Protein AF-A0A1Z8TLI6-F1 (afdb_monomer_lite)

Structure (mmCIF, N/CA/C/O backbone):
data_AF-A0A1Z8TLI6-F1
#
_entry.id   AF-A0A1Z8TLI6-F1
#
loop_
_atom_site.group_PDB
_atom_site.id
_atom_site.type_symbol
_atom_site.label_atom_id
_atom_site.label_alt_id
_atom_site.label_comp_id
_atom_site.label_asym_id
_atom_site.label_entity_id
_atom_site.label_seq_id
_atom_site.pdbx_PDB_ins_code
_atom_site.Cartn_x
_atom_site.Cartn_y
_atom_site.Cartn_z
_atom_site.occupancy
_atom_site.B_iso_or_equiv
_atom_site.auth_seq_id
_atom_site.auth_comp_id
_atom_site.auth_asym_id
_atom_site.auth_atom_id
_atom_site.pdbx_PDB_model_num
ATOM 1 N N . M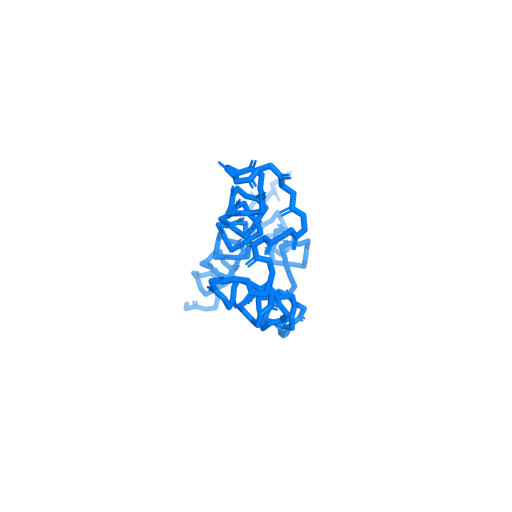ET A 1 1 ? 9.283 -14.551 -16.071 1.00 67.06 1 MET A N 1
ATOM 2 C CA . MET A 1 1 ? 8.505 -14.662 -14.813 1.00 67.06 1 MET A CA 1
ATOM 3 C C . MET A 1 1 ? 8.695 -13.458 -13.883 1.00 67.06 1 MET A C 1
ATOM 5 O O . MET A 1 1 ? 7.712 -12.800 -13.576 1.00 67.06 1 MET A O 1
ATOM 9 N N . LEU A 1 2 ? 9.931 -13.099 -13.500 1.00 80.75 2 LEU A N 1
ATOM 10 C CA . LEU A 1 2 ? 10.211 -11.999 -12.550 1.00 80.75 2 LEU A CA 1
ATOM 11 C C . LEU A 1 2 ? 9.697 -10.612 -12.983 1.00 80.75 2 LEU A C 1
ATOM 13 O O . LEU A 1 2 ? 9.268 -9.826 -12.144 1.00 80.75 2 LEU A O 1
ATOM 17 N N . ARG A 1 3 ? 9.686 -10.328 -14.291 1.00 82.19 3 ARG A N 1
ATOM 18 C CA . ARG A 1 3 ? 9.201 -9.051 -14.836 1.00 82.19 3 ARG A CA 1
ATOM 19 C C . ARG A 1 3 ? 7.709 -8.831 -14.576 1.00 82.19 3 ARG A C 1
ATOM 21 O O . ARG A 1 3 ? 7.324 -7.791 -14.060 1.00 82.19 3 ARG A O 1
ATOM 28 N N . LEU A 1 4 ? 6.897 -9.849 -14.865 1.00 86.56 4 LEU A N 1
ATOM 29 C CA . LEU A 1 4 ? 5.451 -9.814 -14.639 1.00 86.56 4 LEU A CA 1
ATOM 30 C C . LEU A 1 4 ? 5.137 -9.659 -13.145 1.00 86.56 4 LEU A C 1
ATOM 32 O O . LEU A 1 4 ? 4.295 -8.849 -12.780 1.00 86.56 4 LEU A O 1
ATO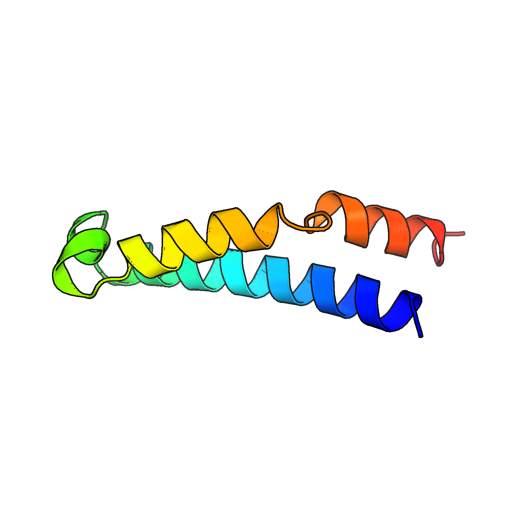M 36 N N . LEU A 1 5 ? 5.876 -10.369 -12.284 1.00 89.38 5 LEU A N 1
ATOM 37 C CA . LEU A 1 5 ? 5.751 -10.242 -10.830 1.00 89.38 5 LEU A CA 1
ATOM 38 C C . LEU A 1 5 ? 6.068 -8.820 -10.345 1.00 89.38 5 LEU A C 1
ATOM 40 O O . LEU A 1 5 ? 5.342 -8.292 -9.509 1.00 89.38 5 LEU A O 1
ATOM 44 N N . SER A 1 6 ? 7.110 -8.182 -10.890 1.00 88.81 6 SER A N 1
ATOM 45 C CA . SER A 1 6 ? 7.467 -6.800 -10.547 1.00 88.81 6 SER A CA 1
ATOM 46 C C . SER A 1 6 ? 6.373 -5.810 -10.957 1.00 88.81 6 SER A C 1
ATOM 48 O O . SER A 1 6 ? 5.971 -4.979 -10.148 1.00 88.81 6 SER A O 1
ATOM 50 N N . THR A 1 7 ? 5.845 -5.922 -12.179 1.00 89.56 7 THR A N 1
ATOM 51 C CA . THR A 1 7 ? 4.753 -5.055 -12.657 1.00 89.56 7 THR A CA 1
ATOM 52 C C . THR A 1 7 ? 3.473 -5.259 -11.846 1.00 89.56 7 THR A C 1
ATOM 54 O O . THR A 1 7 ? 2.858 -4.290 -11.412 1.00 89.56 7 THR A O 1
ATOM 57 N N . VAL A 1 8 ? 3.097 -6.512 -11.567 1.00 92.06 8 VAL A N 1
ATOM 58 C CA . VAL A 1 8 ? 1.926 -6.828 -10.733 1.00 92.06 8 VAL A CA 1
ATOM 59 C C . VAL A 1 8 ? 2.087 -6.249 -9.328 1.00 92.06 8 VAL A C 1
ATOM 61 O O . VAL A 1 8 ? 1.155 -5.640 -8.810 1.00 92.06 8 VAL A O 1
ATOM 64 N N . LYS A 1 9 ? 3.272 -6.377 -8.721 1.00 92.38 9 LYS A N 1
ATOM 65 C CA . LYS A 1 9 ? 3.556 -5.814 -7.396 1.00 92.38 9 LYS A CA 1
ATOM 66 C C . LYS A 1 9 ? 3.458 -4.286 -7.389 1.00 92.38 9 LYS A C 1
ATOM 68 O O . LYS A 1 9 ? 2.872 -3.745 -6.456 1.00 92.38 9 LYS A O 1
ATOM 73 N N . ALA A 1 10 ? 3.964 -3.601 -8.416 1.00 91.88 10 ALA A N 1
ATOM 74 C CA . ALA A 1 10 ? 3.818 -2.150 -8.549 1.00 91.88 10 ALA A CA 1
ATOM 75 C C . ALA A 1 10 ? 2.339 -1.728 -8.617 1.00 91.88 10 ALA A C 1
ATOM 77 O O . ALA A 1 10 ? 1.913 -0.884 -7.831 1.00 91.88 10 ALA A O 1
ATOM 78 N N . ASN A 1 11 ? 1.545 -2.375 -9.474 1.00 91.38 11 ASN A N 1
ATOM 79 C CA . ASN A 1 11 ? 0.123 -2.057 -9.633 1.00 91.38 11 ASN A CA 1
ATOM 80 C C . ASN A 1 11 ? -0.682 -2.355 -8.360 1.00 91.38 11 ASN A C 1
ATOM 82 O O . ASN A 1 11 ? -1.518 -1.556 -7.947 1.00 91.38 11 ASN A O 1
ATOM 86 N N . LEU A 1 12 ? -0.423 -3.489 -7.701 1.00 93.00 12 LEU A N 1
ATOM 87 C CA . LEU A 1 12 ? -1.095 -3.832 -6.446 1.00 93.00 12 LEU A CA 1
ATOM 88 C 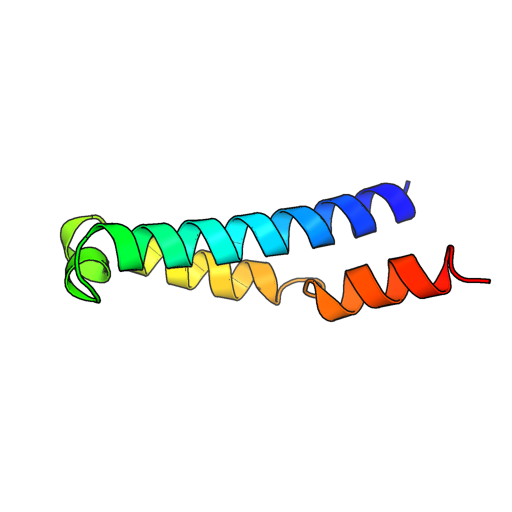C . LEU A 1 12 ? -0.777 -2.829 -5.337 1.00 93.00 12 LEU A C 1
ATOM 90 O O . LEU A 1 12 ? -1.664 -2.503 -4.549 1.00 93.00 12 LEU A O 1
ATOM 94 N N . CYS A 1 13 ? 0.461 -2.331 -5.274 1.00 93.19 13 CYS A N 1
ATOM 95 C CA . CYS A 1 13 ? 0.824 -1.289 -4.323 1.00 93.19 13 CYS A CA 1
ATOM 96 C C . CYS A 1 13 ? 0.024 0.003 -4.571 1.00 93.19 13 CYS A C 1
ATOM 98 O O . CYS A 1 13 ? -0.515 0.565 -3.622 1.00 93.19 13 CYS A O 1
ATOM 100 N N . GLU A 1 14 ? -0.144 0.411 -5.830 1.00 92.88 14 GLU A N 1
ATOM 101 C CA . GLU A 1 14 ? -0.967 1.572 -6.199 1.00 92.88 14 GLU A CA 1
ATOM 102 C C . GLU A 1 14 ? -2.423 1.424 -5.760 1.00 92.88 14 GLU A C 1
ATOM 104 O O . GLU A 1 14 ? -2.970 2.266 -5.050 1.00 92.88 14 GLU A O 1
ATOM 109 N N . VAL A 1 15 ? -3.045 0.308 -6.151 1.00 93.94 15 VAL A N 1
ATOM 110 C CA . VAL A 1 15 ? -4.457 0.031 -5.874 1.00 93.94 15 VAL A CA 1
ATOM 111 C C . VAL A 1 15 ? -4.700 -0.034 -4.371 1.00 93.94 15 VAL A C 1
ATOM 113 O O . VAL A 1 15 ? -5.701 0.483 -3.880 1.00 93.94 15 VAL A O 1
ATOM 116 N N . THR A 1 16 ? -3.772 -0.631 -3.625 1.00 93.62 16 THR A N 1
ATOM 117 C CA . THR A 1 16 ? -3.861 -0.728 -2.165 1.00 93.62 16 THR A CA 1
ATOM 118 C C . THR A 1 16 ? -3.798 0.653 -1.508 1.00 93.62 16 THR A C 1
ATOM 120 O O . THR A 1 16 ? -4.586 0.944 -0.605 1.00 93.62 16 THR A O 1
ATOM 123 N N . GLU A 1 17 ? -2.896 1.528 -1.956 1.00 92.12 17 GLU A N 1
ATOM 124 C CA . GLU A 1 17 ? -2.785 2.892 -1.428 1.00 92.12 17 GLU A CA 1
ATOM 125 C C . GLU A 1 17 ? -4.022 3.732 -1.770 1.00 92.12 17 GLU A C 1
ATOM 127 O O . GLU A 1 17 ? -4.624 4.339 -0.883 1.00 92.12 17 GLU A O 1
ATOM 132 N N . LEU A 1 18 ? -4.483 3.690 -3.021 1.00 93.50 18 LEU A N 1
ATOM 133 C CA . LEU A 1 18 ? -5.693 4.394 -3.447 1.00 93.50 18 LEU A CA 1
ATOM 134 C C . LEU A 1 18 ? -6.940 3.895 -2.709 1.00 93.50 18 LEU A C 1
ATOM 136 O O . LEU A 1 18 ? -7.727 4.702 -2.216 1.00 93.50 18 LEU A O 1
ATOM 140 N N . SER A 1 19 ? -7.112 2.578 -2.581 1.00 90.94 19 SER A N 1
ATOM 141 C CA . SER A 1 19 ? -8.280 1.985 -1.926 1.00 90.94 19 SER A CA 1
ATOM 142 C C . SER A 1 19 ? -8.339 2.322 -0.439 1.00 90.94 19 SER A C 1
ATOM 144 O O . SER A 1 19 ? -9.421 2.597 0.079 1.00 90.94 19 SER A O 1
ATOM 146 N N . THR A 1 20 ? -7.203 2.301 0.262 1.00 89.38 20 THR A N 1
ATOM 147 C CA . THR A 1 20 ? -7.165 2.624 1.697 1.00 89.38 20 THR A CA 1
ATOM 148 C C . THR A 1 20 ? -7.394 4.113 1.944 1.00 89.38 20 THR A C 1
ATOM 150 O O . THR A 1 20 ? -8.159 4.473 2.839 1.00 89.38 20 THR A O 1
ATOM 153 N N . ASN A 1 21 ? -6.839 4.984 1.098 1.00 88.56 21 ASN A N 1
ATOM 154 C CA . ASN A 1 21 ? -7.084 6.425 1.167 1.00 88.56 21 ASN A CA 1
ATOM 155 C C . ASN A 1 21 ? -8.540 6.778 0.829 1.00 88.56 21 ASN A C 1
ATOM 157 O O . ASN A 1 21 ? -9.156 7.583 1.528 1.00 88.56 21 ASN A O 1
ATOM 161 N N . ALA A 1 22 ? -9.128 6.136 -0.184 1.00 88.44 22 ALA A N 1
ATOM 162 C CA . ALA A 1 22 ? -10.536 6.308 -0.530 1.00 88.44 22 ALA A CA 1
ATOM 163 C C . ALA A 1 22 ? -11.467 5.826 0.593 1.00 88.44 22 ALA A C 1
ATOM 165 O O . ALA A 1 22 ? -12.448 6.504 0.899 1.00 88.44 22 ALA A O 1
ATOM 166 N N . ALA A 1 23 ? -11.144 4.708 1.251 1.00 84.31 23 ALA A N 1
ATOM 167 C CA . ALA A 1 23 ? -11.901 4.205 2.398 1.00 84.31 23 ALA A CA 1
ATOM 168 C C . ALA A 1 23 ? -11.877 5.178 3.591 1.00 84.31 23 ALA A C 1
ATOM 170 O O . ALA A 1 23 ? -12.882 5.338 4.278 1.00 84.31 23 ALA A O 1
ATOM 171 N N . ILE A 1 24 ? -10.762 5.876 3.821 1.00 83.50 24 ILE A N 1
ATOM 172 C CA . ILE A 1 24 ? -10.677 6.927 4.848 1.00 83.50 24 ILE A CA 1
ATOM 173 C C . ILE A 1 24 ? -11.474 8.170 4.420 1.00 83.50 24 ILE A C 1
ATOM 175 O O . ILE A 1 24 ? -12.188 8.769 5.226 1.00 83.50 24 ILE A O 1
ATOM 179 N N . HIS A 1 25 ? -11.372 8.562 3.148 1.00 83.31 25 HIS A N 1
ATOM 180 C CA . HIS A 1 25 ? -11.966 9.799 2.644 1.00 83.31 25 HIS A CA 1
ATOM 181 C C . HIS A 1 25 ? -13.494 9.725 2.490 1.00 83.31 25 HIS A C 1
ATOM 183 O O . HIS A 1 25 ? -14.190 10.681 2.828 1.00 83.31 25 HIS A O 1
ATOM 189 N N . ARG A 1 26 ? -14.043 8.589 2.031 1.00 77.19 26 ARG A N 1
ATOM 190 C CA . ARG A 1 26 ? -15.481 8.402 1.735 1.00 77.19 26 ARG A CA 1
ATOM 191 C C . ARG A 1 26 ? -16.401 8.558 2.951 1.00 77.19 26 ARG A C 1
ATOM 193 O O . ARG A 1 26 ? -17.609 8.692 2.795 1.00 77.19 26 ARG A O 1
ATOM 200 N N . HIS A 1 27 ? -15.834 8.567 4.145 1.00 72.25 27 HIS A N 1
ATOM 201 C CA . HIS A 1 27 ? -16.572 8.553 5.398 1.00 72.25 27 HIS A CA 1
ATOM 202 C C . HIS A 1 27 ? -16.156 9.690 6.345 1.00 72.25 27 HIS A C 1
ATOM 204 O O . HIS A 1 27 ? -16.269 9.575 7.564 1.00 72.25 27 HIS A O 1
ATOM 210 N N . SER A 1 28 ? -15.666 10.799 5.785 1.00 67.31 28 SER A N 1
ATOM 211 C CA . SER A 1 28 ? -15.382 12.030 6.533 1.00 67.31 28 SER A CA 1
ATOM 212 C C . SER A 1 28 ? -14.326 11.886 7.647 1.00 67.31 28 SER A C 1
ATOM 214 O O . SER A 1 28 ? -14.413 12.559 8.672 1.00 67.31 28 SER A O 1
ATOM 216 N N . GLY A 1 29 ? -13.287 11.062 7.447 1.00 67.38 29 GLY A N 1
ATOM 217 C CA . GLY A 1 29 ? -12.037 11.136 8.220 1.00 67.38 29 GLY A CA 1
ATOM 218 C C . GLY A 1 29 ? -11.700 9.923 9.097 1.00 67.38 29 GLY A C 1
ATOM 219 O O . GLY A 1 29 ? -12.194 8.815 8.899 1.00 67.38 29 GLY A O 1
ATOM 220 N N . LEU A 1 30 ? -10.812 10.141 10.083 1.00 67.31 30 LEU A N 1
ATOM 221 C CA . LEU A 1 30 ? -10.215 9.110 10.957 1.00 67.31 30 LEU A CA 1
ATOM 222 C C . LEU A 1 30 ? -11.233 8.223 11.694 1.00 67.31 30 LEU A C 1
ATOM 224 O O . LEU A 1 30 ? -10.862 7.143 12.151 1.00 67.31 30 LEU A O 1
ATOM 228 N N . LYS A 1 31 ? -12.494 8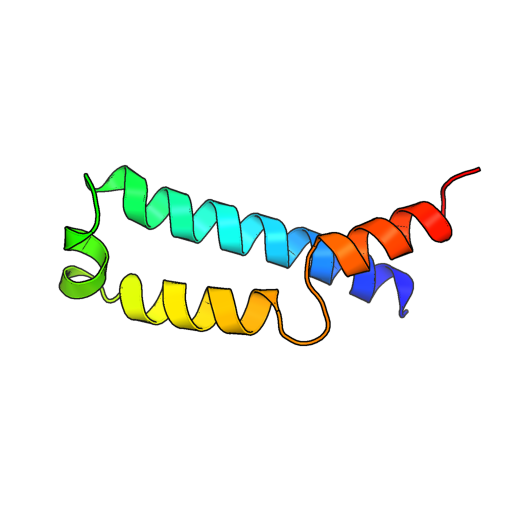.653 11.809 1.00 66.19 31 LYS A N 1
ATOM 229 C CA . LYS A 1 31 ? -13.557 7.935 12.526 1.00 66.19 31 LYS A CA 1
ATOM 230 C C . LYS A 1 31 ? -13.760 6.504 11.999 1.00 66.19 31 LYS A C 1
ATOM 232 O O . LYS A 1 31 ? -13.983 5.584 12.782 1.00 66.19 31 LYS A O 1
ATOM 237 N N . MET A 1 32 ? -13.531 6.281 10.702 1.00 71.75 32 MET A N 1
ATOM 238 C CA . MET A 1 32 ? -13.593 4.944 10.094 1.00 71.75 32 MET A CA 1
ATOM 239 C C . MET A 1 32 ? -12.497 3.983 10.511 1.00 71.75 32 MET A C 1
ATOM 241 O O . MET A 1 32 ? -12.656 2.776 10.343 1.00 71.75 32 MET A O 1
ATOM 245 N N . LEU A 1 33 ? -11.370 4.489 11.012 1.00 71.75 33 LEU A N 1
ATOM 246 C CA . LEU A 1 33 ? -10.249 3.629 11.370 1.00 71.75 33 LEU A CA 1
ATOM 247 C C . LEU A 1 33 ? -10.609 2.684 12.522 1.00 71.75 33 LEU A C 1
ATOM 249 O O . LEU A 1 33 ? -9.970 1.642 12.652 1.00 71.75 33 LEU A O 1
ATOM 253 N N . VAL A 1 34 ? -11.620 3.049 13.317 1.00 70.31 34 VAL A N 1
ATOM 254 C CA . VAL A 1 34 ? -12.115 2.282 14.462 1.00 70.31 34 VAL A CA 1
ATOM 255 C C . VAL A 1 34 ? -13.489 1.675 14.178 1.00 70.31 34 VAL A C 1
ATOM 257 O O . VAL A 1 34 ? -13.685 0.504 14.462 1.00 70.31 34 VAL A O 1
ATOM 260 N N . GLU A 1 35 ? -14.432 2.426 13.596 1.00 75.06 35 GLU A N 1
ATOM 261 C CA . GLU A 1 35 ? -15.827 1.958 13.464 1.00 75.06 35 GLU A CA 1
ATOM 262 C C . GLU A 1 35 ? -16.019 0.777 12.497 1.00 75.06 35 GLU A C 1
ATOM 264 O O . GLU A 1 35 ? -16.978 0.030 12.645 1.00 75.06 35 GLU A O 1
ATOM 269 N N . HIS A 1 36 ? -15.136 0.612 11.508 1.00 74.94 36 HIS A N 1
ATOM 270 C CA . HIS A 1 36 ? -15.257 -0.428 10.474 1.00 74.94 36 HIS A CA 1
ATOM 271 C C . HIS A 1 36 ? -13.954 -1.218 10.283 1.00 74.94 36 HIS A C 1
ATOM 273 O O . HIS A 1 36 ? -13.693 -1.742 9.202 1.00 74.94 36 HIS A O 1
ATOM 279 N N . ASP A 1 37 ? -13.082 -1.230 11.297 1.00 79.75 37 ASP A N 1
ATOM 280 C CA . ASP A 1 37 ? -11.759 -1.869 11.259 1.00 79.75 37 ASP A CA 1
ATOM 281 C C . ASP A 1 37 ? -10.843 -1.409 10.107 1.00 79.75 37 ASP A C 1
ATOM 283 O O . ASP A 1 37 ? -9.761 -1.962 9.889 1.00 79.75 37 ASP A O 1
ATOM 287 N N . THR A 1 38 ? -11.198 -0.338 9.392 1.00 81.31 38 THR A N 1
ATOM 288 C CA . THR A 1 38 ? -10.411 0.197 8.274 1.00 81.31 38 THR A CA 1
ATOM 289 C C . THR A 1 38 ? -8.991 0.542 8.722 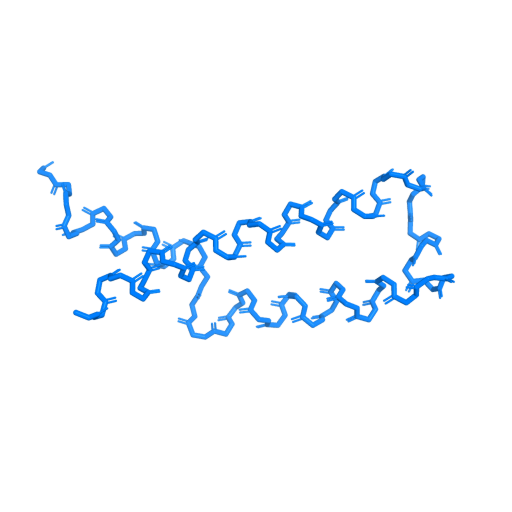1.00 81.31 38 THR A C 1
ATOM 291 O O . THR A 1 38 ? -8.046 0.399 7.955 1.00 81.31 38 THR A O 1
ATOM 294 N N . GLY A 1 39 ? -8.791 0.919 9.989 1.00 84.00 39 GLY A N 1
ATOM 295 C CA . GLY A 1 39 ? -7.470 1.199 10.546 1.00 84.00 39 GLY A CA 1
ATOM 296 C C . GLY A 1 39 ? -6.593 -0.037 10.695 1.00 84.00 39 GLY A C 1
ATOM 297 O O . GLY A 1 39 ? -5.378 0.059 10.515 1.00 84.00 39 GLY A O 1
ATOM 298 N N . PHE A 1 40 ? -7.179 -1.204 10.960 1.00 86.56 40 PHE A N 1
ATOM 299 C CA . PHE A 1 40 ? -6.458 -2.473 10.938 1.00 86.56 40 PHE A CA 1
ATOM 300 C C . PHE A 1 40 ? -5.987 -2.806 9.517 1.00 86.56 40 PHE A C 1
ATOM 302 O O . PHE A 1 40 ? -4.807 -3.111 9.308 1.00 86.56 40 PHE A O 1
ATOM 309 N N . PHE A 1 41 ? -6.873 -2.666 8.528 1.00 88.31 41 PHE A N 1
ATOM 310 C CA . PHE A 1 41 ? -6.539 -2.923 7.127 1.00 88.31 41 PHE A CA 1
ATOM 311 C C . PHE A 1 41 ? -5.518 -1.924 6.577 1.00 88.31 41 PHE A C 1
ATOM 313 O O . PHE A 1 41 ? -4.545 -2.346 5.959 1.00 88.31 41 PHE A O 1
ATOM 320 N N . THR A 1 42 ? -5.648 -0.630 6.878 1.00 89.31 42 THR A N 1
ATOM 321 C CA . THR A 1 42 ? -4.678 0.401 6.471 1.00 89.31 42 THR A CA 1
ATOM 322 C C . THR A 1 42 ? -3.293 0.150 7.072 1.00 89.31 42 THR A C 1
ATOM 324 O O . THR A 1 42 ? -2.282 0.290 6.380 1.00 89.31 42 THR A O 1
ATOM 327 N N . LYS A 1 43 ? -3.207 -0.296 8.334 1.00 91.44 43 LYS A N 1
ATOM 328 C CA . LYS A 1 43 ? -1.923 -0.677 8.953 1.00 91.44 43 LYS A CA 1
ATOM 329 C C . LYS A 1 43 ? -1.271 -1.860 8.231 1.00 91.44 43 LYS A C 1
ATOM 331 O O . LYS A 1 43 ? -0.079 -1.807 7.924 1.00 91.44 43 LYS A O 1
ATOM 336 N N . LYS A 1 44 ? -2.038 -2.907 7.907 1.00 91.81 44 LYS A N 1
ATOM 337 C CA . LYS A 1 44 ? -1.526 -4.064 7.15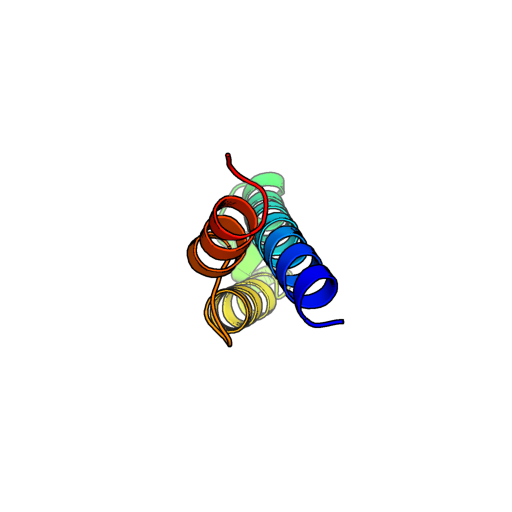0 1.00 91.81 44 LYS A CA 1
ATOM 338 C C . LYS A 1 44 ? -1.159 -3.719 5.710 1.00 91.81 44 LYS A C 1
ATOM 340 O O . LYS A 1 44 ? -0.140 -4.198 5.207 1.00 91.81 44 LYS A O 1
ATOM 345 N N . ALA A 1 45 ? -1.950 -2.869 5.068 1.00 91.94 45 ALA A N 1
ATOM 346 C CA . ALA A 1 45 ? -1.659 -2.333 3.751 1.00 91.94 45 ALA A CA 1
ATOM 347 C C . ALA A 1 45 ? -0.291 -1.649 3.753 1.00 91.94 45 ALA A C 1
ATOM 349 O O . ALA A 1 45 ? 0.569 -2.023 2.962 1.00 91.94 45 ALA A O 1
ATOM 350 N N . ARG A 1 46 ? -0.027 -0.747 4.710 1.00 90.69 46 ARG A N 1
ATOM 351 C CA . ARG A 1 46 ? 1.257 -0.035 4.793 1.00 90.69 46 ARG A CA 1
ATOM 352 C C . ARG A 1 46 ? 2.450 -0.976 4.960 1.00 90.69 46 ARG A C 1
ATOM 354 O O . ARG A 1 46 ? 3.443 -0.805 4.264 1.00 90.69 46 ARG A O 1
ATOM 361 N N . ALA A 1 47 ? 2.330 -2.005 5.799 1.00 93.00 47 ALA A N 1
ATOM 362 C CA . ALA A 1 47 ? 3.366 -3.032 5.924 1.00 93.00 47 ALA A CA 1
ATOM 363 C C . ALA A 1 47 ? 3.608 -3.774 4.594 1.00 93.00 47 ALA A C 1
ATOM 365 O O . ALA A 1 47 ? 4.751 -3.977 4.186 1.00 93.00 47 ALA A O 1
ATOM 366 N N . THR A 1 48 ? 2.537 -4.123 3.877 1.00 90.62 48 THR A N 1
ATOM 367 C CA . THR A 1 48 ? 2.605 -4.842 2.593 1.00 90.62 48 THR A CA 1
ATOM 368 C C . THR A 1 48 ? 3.187 -3.983 1.467 1.00 90.62 48 THR A C 1
ATOM 370 O O . THR A 1 48 ? 3.884 -4.510 0.598 1.00 90.62 48 THR A O 1
ATOM 373 N N . LEU A 1 49 ? 2.938 -2.668 1.480 1.00 91.94 49 LEU A N 1
ATOM 374 C CA . LEU A 1 49 ? 3.495 -1.714 0.516 1.00 91.94 49 LEU A CA 1
ATOM 375 C C . LEU A 1 49 ? 5.022 -1.640 0.597 1.00 91.94 49 LEU A C 1
ATOM 377 O O . LEU A 1 49 ? 5.681 -1.526 -0.431 1.00 91.94 49 LEU A O 1
ATOM 381 N N . THR A 1 50 ? 5.596 -1.728 1.797 1.00 90.62 50 THR A N 1
ATOM 382 C CA . THR A 1 50 ? 7.054 -1.698 1.988 1.00 90.62 50 THR A CA 1
ATOM 383 C C . THR A 1 50 ? 7.689 -3.079 1.810 1.00 90.62 50 THR A C 1
ATOM 385 O O . THR A 1 50 ? 8.832 -3.190 1.365 1.00 90.62 50 THR A O 1
ATOM 388 N N . PHE A 1 51 ? 6.954 -4.146 2.126 1.00 92.69 51 PHE A N 1
ATOM 389 C CA . PHE A 1 51 ? 7.459 -5.511 2.049 1.00 92.69 51 PHE A CA 1
ATOM 390 C C . PHE A 1 51 ? 7.815 -5.922 0.612 1.00 92.69 51 PHE A C 1
ATOM 392 O O . PHE A 1 51 ? 7.015 -5.760 -0.314 1.00 92.69 51 PHE A O 1
ATOM 399 N N . PHE A 1 52 ? 9.028 -6.462 0.453 1.00 88.81 52 PHE A N 1
ATOM 400 C CA . PHE A 1 52 ? 9.676 -6.794 -0.825 1.00 88.81 52 PHE A CA 1
ATOM 401 C C . PHE A 1 52 ? 9.867 -5.628 -1.808 1.00 88.81 52 PHE A C 1
ATOM 403 O O . PHE A 1 52 ? 10.229 -5.859 -2.960 1.00 88.81 52 PHE A O 1
ATOM 410 N N . GLY A 1 53 ? 9.712 -4.387 -1.343 1.00 88.50 53 GLY A N 1
ATOM 411 C CA . GLY A 1 53 ? 9.801 -3.191 -2.169 1.00 88.50 53 GLY A CA 1
ATOM 412 C C . GLY A 1 53 ? 8.430 -2.686 -2.618 1.00 88.50 53 GLY A C 1
ATOM 413 O O . GLY A 1 53 ? 7.515 -3.451 -2.926 1.00 88.50 53 GLY A O 1
ATOM 414 N N . GLY A 1 54 ? 8.295 -1.361 -2.630 1.00 84.44 54 GLY A N 1
ATOM 415 C CA . GLY A 1 54 ? 7.065 -0.670 -3.012 1.00 84.44 54 GLY A CA 1
ATOM 416 C C . GLY A 1 54 ? 7.030 -0.256 -4.478 1.00 84.44 54 GLY A C 1
ATOM 417 O O . GLY A 1 54 ? 7.878 -0.647 -5.286 1.00 84.44 54 GLY A O 1
ATOM 418 N N . GLN A 1 55 ? 6.053 0.587 -4.808 1.00 85.50 55 GLN A N 1
ATOM 419 C CA . GLN A 1 55 ? 5.846 1.101 -6.162 1.00 85.50 55 GLN A CA 1
ATOM 420 C C . GLN A 1 55 ? 7.109 1.731 -6.764 1.00 85.50 55 GLN A C 1
ATOM 422 O O . GLN A 1 55 ? 7.438 1.433 -7.903 1.00 85.50 55 GLN A O 1
ATOM 427 N N . THR A 1 56 ? 7.862 2.533 -6.006 1.00 86.25 56 THR A N 1
ATOM 428 C CA . THR A 1 56 ? 9.074 3.206 -6.507 1.00 86.25 56 THR A CA 1
ATOM 429 C C . THR A 1 56 ? 10.150 2.217 -6.959 1.00 86.25 56 THR A C 1
ATOM 431 O O . THR A 1 56 ? 10.739 2.385 -8.023 1.00 86.25 56 THR A O 1
ATOM 434 N N . LEU A 1 57 ? 10.381 1.148 -6.190 1.00 89.75 57 LEU A N 1
ATOM 435 C CA . LEU A 1 57 ? 11.382 0.133 -6.528 1.00 89.75 57 LEU A CA 1
ATOM 436 C C . LEU A 1 57 ? 10.950 -0.683 -7.749 1.00 89.75 57 LEU A C 1
ATOM 438 O O . LEU A 1 57 ? 11.739 -0.899 -8.667 1.00 89.75 57 LEU A O 1
ATOM 442 N N . HIS A 1 58 ? 9.699 -1.138 -7.775 1.00 89.12 58 HIS A N 1
ATOM 443 C CA . HIS A 1 58 ? 9.198 -1.969 -8.868 1.00 89.12 58 HIS A CA 1
ATOM 444 C C . HIS A 1 58 ? 8.905 -1.175 -10.149 1.00 89.12 58 HIS A C 1
ATOM 446 O O . HIS A 1 58 ? 9.091 -1.715 -11.239 1.00 89.12 58 HIS A O 1
ATOM 452 N N . GLY A 1 59 ? 8.528 0.099 -10.029 1.00 83.62 59 GLY A N 1
ATOM 453 C CA . GLY A 1 59 ? 8.377 1.050 -11.130 1.00 83.62 59 GLY A CA 1
ATOM 454 C C . GLY A 1 59 ? 9.725 1.463 -11.720 1.00 83.62 59 GLY A C 1
ATOM 455 O O . GLY A 1 59 ? 9.892 1.422 -12.933 1.00 83.62 59 GLY A O 1
ATOM 456 N N . GLY A 1 60 ? 10.733 1.731 -10.882 1.00 85.44 60 GLY A N 1
ATOM 457 C CA . GLY A 1 60 ? 12.104 1.967 -11.347 1.00 85.44 60 GLY A CA 1
ATOM 458 C C . GLY A 1 60 ? 12.696 0.755 -12.073 1.00 85.44 60 GLY A C 1
ATOM 459 O O . GLY A 1 60 ? 13.327 0.902 -13.117 1.00 85.44 60 GLY A O 1
ATOM 460 N N . ARG A 1 61 ? 12.423 -0.465 -11.587 1.00 84.69 61 ARG A N 1
ATOM 461 C CA . ARG A 1 61 ? 12.780 -1.706 -12.297 1.00 84.69 61 ARG A CA 1
ATOM 462 C C . ARG A 1 61 ? 12.057 -1.848 -13.629 1.00 84.69 61 ARG A C 1
ATOM 464 O O . ARG A 1 61 ? 12.665 -2.310 -14.583 1.00 84.69 61 ARG A O 1
ATOM 471 N N . PHE A 1 62 ? 10.783 -1.466 -13.706 1.00 81.50 62 PHE A N 1
ATOM 472 C CA . PHE A 1 62 ? 10.058 -1.462 -14.972 1.00 81.50 62 PHE A CA 1
ATOM 473 C C . PHE A 1 62 ? 10.723 -0.506 -15.969 1.00 81.50 62 PHE A C 1
ATOM 475 O O . PHE A 1 62 ? 11.077 -0.929 -17.059 1.00 81.50 62 PHE A O 1
ATOM 482 N N . ILE A 1 63 ? 11.007 0.735 -15.575 1.00 82.25 63 ILE A N 1
ATOM 483 C CA . ILE A 1 63 ? 11.681 1.704 -16.452 1.00 82.25 63 ILE A CA 1
ATOM 484 C C . ILE A 1 63 ? 13.065 1.192 -16.872 1.00 82.25 63 ILE A C 1
ATOM 486 O O . ILE A 1 63 ? 13.363 1.169 -18.052 1.00 82.25 63 ILE A O 1
ATOM 490 N N . SER A 1 64 ? 13.886 0.669 -15.960 1.00 81.38 64 SER A N 1
ATOM 491 C CA . SER A 1 64 ? 15.209 0.124 -16.314 1.00 81.38 64 SER A CA 1
ATOM 492 C C . SER A 1 64 ? 15.166 -1.090 -17.254 1.00 81.38 64 SER A C 1
ATOM 494 O O . SER A 1 64 ? 16.184 -1.418 -17.857 1.00 81.38 64 SER A O 1
ATOM 496 N N . MET A 1 65 ? 14.043 -1.806 -17.335 1.00 73.88 65 MET A N 1
ATOM 497 C CA . MET A 1 65 ? 13.902 -3.007 -18.168 1.00 73.88 65 MET A CA 1
ATOM 498 C C . MET A 1 65 ? 13.234 -2.736 -19.524 1.00 73.88 65 MET A C 1
ATOM 500 O O . MET A 1 65 ? 13.156 -3.658 -20.336 1.00 73.88 65 MET A O 1
ATOM 504 N N . PHE A 1 66 ? 12.690 -1.535 -19.736 1.00 72.19 66 PHE A N 1
ATOM 505 C CA . PHE A 1 66 ? 11.863 -1.189 -20.899 1.00 72.19 66 PHE A CA 1
ATOM 506 C C . PHE A 1 66 ? 12.061 0.238 -21.425 1.00 72.19 66 PHE A C 1
ATOM 508 O O . PHE A 1 66 ? 11.511 0.567 -22.470 1.00 72.19 66 PHE A O 1
ATOM 515 N N . GLY A 1 67 ? 12.742 1.096 -20.673 1.00 65.81 67 GLY A N 1
ATOM 516 C CA . GLY A 1 67 ? 13.110 2.436 -21.090 1.00 65.81 67 GLY A CA 1
ATOM 517 C C . GLY A 1 67 ? 14.370 2.359 -21.935 1.00 65.81 67 GLY A C 1
ATOM 518 O O . GLY A 1 67 ? 15.392 1.872 -21.448 1.00 65.81 67 GLY A O 1
ATOM 519 N N . ASP A 1 68 ? 14.246 2.808 -23.180 1.00 51.41 68 ASP A N 1
ATOM 520 C CA . ASP A 1 68 ? 15.365 3.210 -24.032 1.00 51.41 68 ASP A CA 1
ATOM 521 C C . ASP A 1 68 ? 15.955 4.546 -23.543 1.00 51.41 68 ASP A C 1
ATOM 523 O O . ASP A 1 68 ? 15.162 5.428 -23.124 1.00 51.41 68 ASP A O 1
#

Radius of gyration: 14.55 Å; chains: 1; bounding box: 32×27×38 Å

Foldseek 3Di:
DVLVVLVVQLVVLVCLVVVLVCQQVVPPHPPCCPPVVSVVSNVVSVVSCPPVHHNVVSVVVNCVVPPD

pLDDT: mean 83.86, std 9.16, range [51.41, 93.94]

Sequence (68 aa):
MLRLLSTVKANLCEVTELSTNAAIHRHSGLKMLVEHDTGFFTKKARATLTFFGGQTLHGGRFISMFGD

Secondary structure (DSSP, 8-state):
-HHHHHHHHHHHHHHHHHHHHHHHHTTTSTTHHHHTSHHHHHHHHHHHHHTT--HHHHHHHHHHHH--